Protein AF-A0A7S2BLT9-F1 (afdb_monomer)

Structure (mmCIF, N/CA/C/O backbone):
data_AF-A0A7S2BLT9-F1
#
_entry.id   AF-A0A7S2BLT9-F1
#
loop_
_atom_site.group_PDB
_atom_site.id
_atom_site.type_symbol
_atom_site.label_atom_id
_atom_site.label_alt_id
_atom_site.label_comp_id
_atom_site.label_asym_id
_atom_site.label_entity_id
_atom_site.label_seq_id
_atom_site.pdbx_PDB_ins_code
_atom_site.Cartn_x
_atom_site.Cartn_y
_atom_site.Cartn_z
_atom_site.occupancy
_atom_site.B_iso_or_equiv
_atom_site.auth_seq_id
_atom_site.auth_comp_id
_atom_site.auth_asym_id
_atom_site.auth_atom_id
_atom_site.pdbx_PDB_model_num
ATOM 1 N N . SER A 1 1 ? -10.119 -12.989 13.622 1.00 59.88 1 SER A N 1
ATOM 2 C CA . SER A 1 1 ? -9.212 -11.845 13.432 1.00 59.88 1 SER A CA 1
ATOM 3 C C . SER A 1 1 ? -9.994 -10.761 12.709 1.00 59.88 1 SER A C 1
ATOM 5 O O . SER A 1 1 ? -10.892 -11.122 11.955 1.00 59.88 1 SER A O 1
ATOM 7 N N . GLU A 1 2 ? -9.748 -9.486 13.005 1.00 80.19 2 GLU A N 1
ATOM 8 C CA . GLU A 1 2 ? -10.406 -8.362 12.320 1.00 80.19 2 GLU A CA 1
ATOM 9 C C . GLU A 1 2 ? -9.771 -8.106 10.947 1.00 80.19 2 GLU A C 1
ATOM 11 O O . GLU A 1 2 ? -8.656 -8.548 10.674 1.00 80.19 2 GLU A O 1
ATOM 16 N N . ARG A 1 3 ? -10.508 -7.403 10.084 1.00 87.62 3 ARG A N 1
ATOM 17 C CA . ARG A 1 3 ? -10.044 -6.930 8.777 1.00 87.62 3 ARG A CA 1
ATOM 18 C C . ARG A 1 3 ? -8.853 -5.985 8.947 1.00 87.62 3 ARG A C 1
ATOM 20 O O . ARG A 1 3 ? -8.899 -5.078 9.777 1.00 87.62 3 ARG A O 1
ATOM 27 N N . GLU A 1 4 ? -7.825 -6.153 8.123 1.00 93.75 4 GLU A N 1
ATOM 28 C CA . GLU A 1 4 ? -6.599 -5.358 8.210 1.00 93.75 4 GLU A CA 1
ATOM 29 C C . GLU A 1 4 ? -6.520 -4.296 7.111 1.00 93.75 4 GLU A C 1
ATOM 31 O O . GLU A 1 4 ? -7.063 -4.456 6.016 1.00 93.75 4 GLU A O 1
ATOM 36 N N . LYS A 1 5 ? -5.819 -3.196 7.402 1.00 95.44 5 LYS A N 1
ATOM 37 C CA . LYS A 1 5 ? -5.508 -2.149 6.427 1.00 95.44 5 LYS A CA 1
ATOM 38 C C . LYS A 1 5 ? -4.006 -1.930 6.451 1.00 95.44 5 LYS A C 1
ATOM 40 O O . LYS A 1 5 ? -3.460 -1.365 7.394 1.00 95.44 5 LYS A O 1
ATOM 45 N N . ILE A 1 6 ? -3.330 -2.405 5.425 1.00 97.12 6 ILE A N 1
ATOM 46 C CA . ILE A 1 6 ? -1.878 -2.502 5.376 1.00 97.12 6 ILE A CA 1
ATOM 47 C C . ILE A 1 6 ? -1.364 -1.479 4.369 1.00 97.12 6 ILE A C 1
ATOM 49 O O . ILE A 1 6 ? -1.864 -1.405 3.251 1.00 97.12 6 ILE A O 1
ATOM 53 N N . LEU A 1 7 ? -0.367 -0.685 4.753 1.00 97.75 7 LEU A N 1
ATOM 54 C CA . LEU A 1 7 ? 0.346 0.206 3.838 1.00 97.75 7 LEU A CA 1
ATOM 55 C C . LEU A 1 7 ? 1.717 -0.384 3.513 1.00 97.75 7 LEU A C 1
ATOM 57 O O . LEU A 1 7 ? 2.505 -0.643 4.415 1.00 97.75 7 LEU A O 1
ATOM 61 N N . ILE A 1 8 ? 2.023 -0.537 2.234 1.00 97.19 8 ILE A N 1
ATOM 62 C CA . ILE A 1 8 ? 3.351 -0.843 1.713 1.00 97.19 8 ILE A CA 1
ATOM 63 C C . ILE A 1 8 ? 3.940 0.451 1.147 1.00 97.19 8 ILE A C 1
ATOM 65 O O . ILE A 1 8 ? 3.357 1.077 0.262 1.00 97.19 8 ILE A O 1
ATOM 69 N N . CYS A 1 9 ? 5.098 0.847 1.661 1.00 95.69 9 CYS A N 1
ATOM 70 C CA . CYS A 1 9 ? 5.902 1.960 1.173 1.00 95.69 9 CYS A CA 1
ATOM 71 C C . CYS A 1 9 ? 7.068 1.404 0.346 1.00 95.69 9 CYS A C 1
ATOM 73 O O . CYS A 1 9 ? 7.959 0.766 0.907 1.00 95.69 9 CYS A O 1
ATOM 75 N N . GLY A 1 10 ? 7.065 1.670 -0.960 1.00 93.06 10 GLY A N 1
ATOM 76 C CA . GLY A 1 10 ? 8.087 1.217 -1.910 1.00 93.06 10 GLY A CA 1
ATOM 77 C C . GLY A 1 10 ? 7.635 0.059 -2.807 1.00 93.06 10 GLY A C 1
ATOM 78 O O . GLY A 1 10 ? 6.560 -0.515 -2.626 1.00 93.06 10 GLY A O 1
ATOM 79 N N . TRP A 1 11 ? 8.472 -0.278 -3.793 1.00 91.62 11 TRP A N 1
ATOM 80 C CA . TRP A 1 11 ? 8.263 -1.391 -4.728 1.00 91.62 11 TRP A CA 1
ATOM 81 C C . TRP A 1 11 ? 9.506 -2.283 -4.761 1.00 91.62 11 TRP A C 1
ATOM 83 O O . TRP A 1 11 ? 10.577 -1.847 -5.179 1.00 91.62 11 TRP A O 1
ATOM 93 N N . ARG A 1 12 ? 9.380 -3.533 -4.304 1.00 88.00 12 ARG A N 1
ATOM 94 C CA . ARG A 1 12 ? 10.482 -4.510 -4.245 1.00 88.00 12 ARG A CA 1
ATOM 95 C C . ARG A 1 12 ? 10.243 -5.623 -5.266 1.00 88.00 12 ARG A C 1
ATOM 97 O O . ARG A 1 12 ? 9.097 -5.917 -5.579 1.00 88.00 12 ARG A O 1
ATOM 104 N N . ARG A 1 13 ? 11.311 -6.256 -5.765 1.00 83.56 13 ARG A N 1
ATOM 105 C CA . ARG A 1 13 ? 11.245 -7.333 -6.785 1.00 83.56 13 ARG A CA 1
ATOM 106 C C . ARG A 1 13 ? 10.427 -8.566 -6.378 1.00 83.56 13 ARG A C 1
ATOM 108 O O . ARG A 1 13 ? 10.045 -9.357 -7.217 1.00 83.56 13 ARG A O 1
ATOM 115 N N . ASP A 1 14 ? 10.214 -8.756 -5.089 1.00 84.19 14 ASP A N 1
ATOM 116 C CA . ASP A 1 14 ? 9.455 -9.846 -4.470 1.00 84.19 14 ASP A CA 1
ATOM 117 C C . ASP A 1 14 ? 8.174 -9.314 -3.794 1.00 84.19 14 ASP A C 1
ATOM 119 O O . ASP A 1 14 ? 7.617 -9.944 -2.889 1.00 84.19 14 ASP A O 1
ATOM 123 N N . ILE A 1 15 ? 7.684 -8.136 -4.212 1.00 92.62 15 ILE A N 1
ATOM 124 C CA . ILE A 1 15 ? 6.400 -7.604 -3.737 1.00 92.62 15 ILE A CA 1
ATOM 125 C C . ILE A 1 15 ? 5.275 -8.604 -4.001 1.00 92.62 15 ILE A C 1
ATOM 127 O O . ILE A 1 15 ? 4.422 -8.795 -3.137 1.00 92.62 15 ILE A O 1
ATOM 131 N N . ARG A 1 16 ? 5.339 -9.323 -5.128 1.00 94.69 16 ARG A N 1
ATOM 132 C CA . ARG A 1 16 ? 4.448 -10.432 -5.467 1.00 94.69 16 ARG A CA 1
ATOM 133 C C . ARG A 1 16 ? 4.396 -11.490 -4.364 1.00 94.69 16 ARG A C 1
ATOM 135 O O . ARG A 1 16 ? 3.309 -11.849 -3.921 1.00 94.69 16 ARG A O 1
ATOM 142 N N . ASP A 1 17 ? 5.542 -11.951 -3.867 1.00 94.62 17 ASP A N 1
ATOM 143 C CA . ASP A 1 17 ? 5.585 -12.976 -2.817 1.00 94.62 17 ASP A CA 1
ATOM 144 C C . ASP A 1 17 ? 5.042 -12.448 -1.490 1.00 94.62 17 ASP A C 1
ATOM 146 O O . ASP A 1 17 ? 4.335 -13.162 -0.777 1.00 94.62 17 ASP A O 1
ATOM 150 N N . THR A 1 18 ? 5.297 -11.172 -1.189 1.00 95.50 18 THR A N 1
ATOM 151 C CA . THR A 1 18 ? 4.698 -10.520 -0.020 1.00 95.50 18 THR A CA 1
ATOM 152 C C . THR A 1 18 ? 3.174 -10.455 -0.141 1.00 95.50 18 THR A C 1
ATOM 154 O O . THR A 1 18 ? 2.481 -10.764 0.822 1.00 95.50 18 THR A O 1
ATOM 157 N N . LEU A 1 19 ? 2.635 -10.106 -1.312 1.00 97.00 19 LEU A N 1
ATOM 158 C CA . LEU A 1 19 ? 1.190 -10.039 -1.553 1.00 97.00 19 LEU A CA 1
ATOM 159 C C . LEU A 1 19 ? 0.525 -11.416 -1.449 1.00 97.00 19 LEU A C 1
ATOM 161 O O . LEU A 1 19 ? -0.501 -11.545 -0.784 1.00 97.00 19 LEU A O 1
ATOM 165 N N . VAL A 1 20 ? 1.135 -12.456 -2.027 1.00 96.75 20 VAL A N 1
ATOM 166 C CA . VAL A 1 20 ? 0.662 -13.844 -1.889 1.00 96.75 20 VAL A CA 1
ATOM 167 C C . VAL A 1 20 ? 0.675 -14.277 -0.426 1.00 96.75 20 VAL A C 1
ATOM 169 O O . VAL A 1 20 ? -0.294 -14.864 0.059 1.00 96.75 20 VAL A O 1
ATOM 172 N N . HIS A 1 21 ? 1.753 -13.964 0.296 1.00 96.50 21 HIS A N 1
ATOM 173 C CA . HIS A 1 21 ? 1.855 -14.277 1.713 1.00 96.50 21 HIS A CA 1
ATOM 174 C C . HIS A 1 21 ? 0.775 -13.560 2.527 1.00 96.50 21 HIS A C 1
ATOM 176 O O . HIS A 1 21 ? 0.095 -14.210 3.315 1.00 96.50 21 HIS A O 1
ATOM 182 N N . LEU A 1 22 ? 0.575 -12.257 2.304 1.00 95.94 22 LEU A N 1
ATOM 183 C CA . LEU A 1 22 ? -0.475 -11.476 2.959 1.00 95.94 22 LEU A CA 1
ATOM 184 C C . LEU A 1 22 ? -1.861 -12.049 2.667 1.00 95.94 22 LEU A C 1
ATOM 186 O O . LEU A 1 22 ? -2.624 -12.252 3.606 1.00 95.94 22 LEU A O 1
ATOM 190 N N . ASN A 1 23 ? -2.171 -12.394 1.411 1.00 95.25 23 ASN A N 1
ATOM 191 C CA . ASN A 1 23 ? -3.439 -13.052 1.091 1.00 95.25 23 ASN A CA 1
ATOM 192 C C . ASN A 1 23 ? -3.591 -14.352 1.901 1.00 95.25 23 ASN A C 1
ATOM 194 O O . ASN A 1 23 ? -4.640 -14.606 2.471 1.00 95.25 23 ASN A O 1
ATOM 198 N N . GLY A 1 24 ? -2.533 -15.149 2.056 1.00 94.06 24 GLY A N 1
ATOM 199 C CA . GLY A 1 24 ? -2.571 -16.381 2.848 1.00 94.06 24 GLY A CA 1
ATOM 200 C C . GLY A 1 24 ? -2.698 -16.198 4.369 1.00 94.06 24 GLY A C 1
ATOM 201 O O . GLY A 1 24 ? -3.215 -17.103 5.034 1.00 94.06 24 GLY A O 1
ATOM 202 N N . THR A 1 25 ? -2.248 -15.071 4.929 1.00 93.06 25 THR A N 1
ATOM 203 C CA . THR A 1 25 ? -2.106 -14.887 6.387 1.00 93.06 25 THR A CA 1
ATOM 204 C C . THR A 1 25 ? -3.143 -13.985 7.037 1.00 93.06 25 THR A C 1
ATOM 206 O O . THR A 1 25 ? -3.479 -14.230 8.199 1.00 93.06 25 THR A O 1
ATOM 209 N N . VAL A 1 26 ? -3.671 -12.981 6.330 1.00 93.06 26 VAL A N 1
ATOM 210 C CA . VAL A 1 26 ? -4.694 -12.091 6.899 1.00 93.06 26 VAL A CA 1
ATOM 211 C C . VAL A 1 26 ? -5.988 -12.849 7.203 1.00 93.06 26 VAL A C 1
ATOM 213 O O . VAL A 1 26 ? -6.243 -13.954 6.706 1.00 93.06 26 VAL A O 1
ATOM 216 N N . ALA A 1 27 ? -6.828 -12.234 8.035 1.00 87.50 27 ALA A N 1
ATOM 217 C CA . ALA A 1 27 ? -8.134 -12.766 8.392 1.00 87.50 27 ALA A CA 1
ATOM 218 C C . ALA A 1 27 ? -8.967 -13.129 7.150 1.00 87.50 27 ALA A C 1
ATOM 220 O O . ALA A 1 27 ? -9.075 -12.342 6.211 1.00 87.50 27 ALA A O 1
ATOM 221 N N . GLN A 1 28 ? -9.607 -14.301 7.175 1.00 83.31 28 GLN A N 1
ATOM 222 C CA . GLN A 1 28 ? -10.599 -14.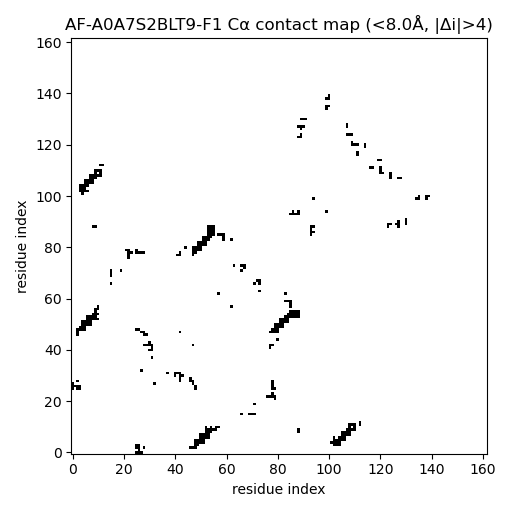642 6.158 1.00 83.31 28 GLN A CA 1
ATOM 223 C C . GLN A 1 28 ? -11.847 -13.759 6.302 1.00 83.31 28 GLN A C 1
ATOM 225 O O . GLN A 1 28 ? -12.289 -13.534 7.434 1.00 83.31 28 GLN A O 1
ATOM 230 N N . PRO A 1 29 ? -12.450 -13.320 5.182 1.00 81.19 29 PRO A N 1
ATOM 231 C CA . PRO A 1 29 ? -13.757 -12.676 5.193 1.00 81.19 29 PRO A CA 1
ATOM 232 C C . PRO A 1 29 ? -14.797 -13.579 5.859 1.00 81.19 29 PRO A C 1
ATOM 234 O O . PRO A 1 29 ? -14.805 -14.793 5.635 1.00 81.19 29 PRO A O 1
ATOM 237 N N . ALA A 1 30 ? -15.692 -12.997 6.660 1.00 74.19 30 ALA A N 1
ATOM 238 C CA . ALA A 1 30 ? -16.697 -13.757 7.409 1.00 74.19 30 ALA A CA 1
ATOM 239 C C . ALA A 1 30 ? -17.597 -14.593 6.481 1.00 74.19 30 ALA A C 1
ATOM 241 O O . ALA A 1 30 ? -17.929 -15.734 6.798 1.00 74.19 30 ALA A O 1
ATOM 242 N N . SER A 1 31 ? -17.906 -14.058 5.298 1.00 70.19 31 SER A N 1
ATOM 243 C CA . SER A 1 31 ? -18.667 -14.720 4.233 1.00 70.19 31 SER A CA 1
ATOM 244 C C . SER A 1 31 ? -18.043 -16.018 3.696 1.00 70.19 31 SER A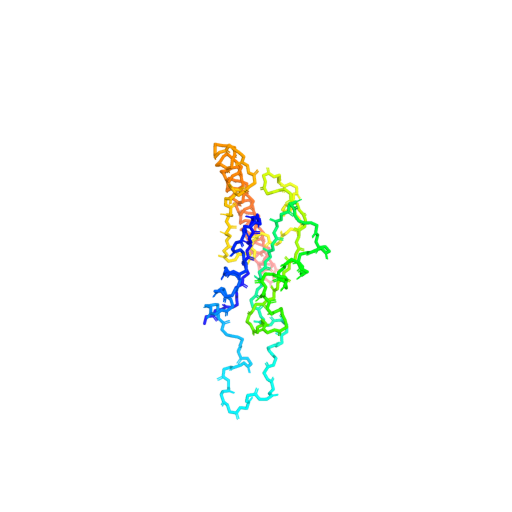 C 1
ATOM 246 O O . SER A 1 31 ? -18.764 -16.844 3.140 1.00 70.19 31 SER A O 1
ATOM 248 N N . LYS A 1 32 ? -16.735 -16.247 3.886 1.00 66.25 32 LYS A N 1
ATOM 249 C CA . LYS A 1 32 ? -16.036 -17.475 3.458 1.00 66.25 32 LYS A CA 1
ATOM 250 C C . LYS A 1 32 ? -15.856 -18.527 4.560 1.00 66.25 32 LYS A C 1
ATOM 252 O O . LYS A 1 32 ? -15.375 -19.619 4.276 1.00 66.25 32 LYS A O 1
ATOM 257 N N . VAL A 1 33 ? -16.244 -18.236 5.804 1.00 62.31 33 VAL A N 1
ATOM 258 C CA . VAL A 1 33 ? -16.069 -19.163 6.942 1.00 62.31 33 VAL A CA 1
ATOM 259 C C . VAL A 1 33 ? -17.083 -20.319 6.906 1.00 62.31 33 VAL A C 1
ATOM 261 O O . VAL A 1 33 ? -16.816 -21.404 7.430 1.00 62.31 33 VAL A O 1
ATOM 264 N N . ASP A 1 34 ? -18.216 -20.138 6.223 1.00 57.28 34 ASP A N 1
ATOM 265 C CA . ASP A 1 34 ? -19.230 -21.179 6.052 1.00 57.28 34 ASP A CA 1
ATOM 266 C C . ASP A 1 34 ? -18.828 -22.198 4.967 1.00 57.28 34 ASP A C 1
ATOM 268 O O . ASP A 1 34 ? -19.258 -22.149 3.815 1.00 57.28 34 ASP A O 1
ATOM 272 N N . ASN A 1 35 ? -18.050 -23.205 5.378 1.00 55.84 35 ASN A N 1
ATOM 273 C CA . ASN A 1 35 ? -17.568 -24.362 4.596 1.00 55.84 35 ASN A CA 1
ATOM 274 C C . ASN A 1 35 ? -18.653 -25.232 3.912 1.00 55.84 35 ASN A C 1
ATOM 276 O O . ASN A 1 35 ? -18.347 -26.291 3.365 1.00 55.84 35 ASN A O 1
ATOM 280 N N . LYS A 1 36 ? -19.933 -24.851 3.971 1.00 56.66 36 LYS A N 1
ATOM 281 C CA . LYS A 1 36 ? -21.047 -25.640 3.424 1.00 56.66 36 LYS A CA 1
ATOM 282 C C . LYS A 1 36 ? -21.376 -25.331 1.966 1.00 56.66 36 LYS A C 1
ATOM 284 O O . LYS A 1 36 ? -22.130 -26.101 1.381 1.00 56.66 36 LYS A O 1
ATOM 289 N N . ASN A 1 37 ? -20.853 -24.249 1.381 1.00 52.50 37 ASN A N 1
ATOM 290 C CA . ASN A 1 37 ? -21.119 -23.945 -0.026 1.00 52.50 37 ASN A CA 1
ATOM 291 C C . ASN A 1 37 ? -19.964 -23.157 -0.688 1.00 52.50 37 ASN A C 1
ATOM 293 O O . ASN A 1 37 ? -19.995 -21.925 -0.710 1.00 52.50 37 ASN A O 1
ATOM 297 N N . PRO A 1 38 ? -18.942 -23.841 -1.237 1.00 52.81 38 PRO A N 1
ATOM 298 C CA . PRO A 1 38 ? -17.758 -23.195 -1.816 1.00 52.81 38 PRO A CA 1
ATOM 299 C C . PRO A 1 38 ? -18.054 -22.366 -3.082 1.00 52.81 38 PRO A C 1
ATOM 301 O O . PRO A 1 38 ? -17.257 -21.515 -3.464 1.00 52.81 38 PRO A O 1
ATOM 304 N N . GLU A 1 39 ? -19.216 -22.558 -3.713 1.00 52.44 39 GLU A N 1
ATOM 305 C CA . GLU A 1 39 ? -19.551 -21.981 -5.025 1.00 52.44 39 GLU A CA 1
ATOM 306 C C . GLU A 1 39 ? -20.084 -20.534 -4.975 1.00 52.44 39 GLU A C 1
ATOM 308 O O . GLU A 1 39 ? -20.288 -19.914 -6.014 1.00 52.44 39 GLU A O 1
ATOM 313 N N . LYS A 1 40 ? -20.280 -19.957 -3.779 1.00 50.66 40 LYS A N 1
ATOM 314 C CA . LYS A 1 40 ? -20.640 -18.530 -3.598 1.00 50.66 40 LYS A CA 1
ATOM 315 C C . LYS A 1 40 ? -19.466 -17.650 -3.144 1.00 50.66 40 LYS A C 1
ATOM 317 O O . LYS A 1 40 ? -19.673 -16.522 -2.708 1.00 50.66 40 LYS A O 1
ATOM 322 N N . GLY A 1 41 ? -18.240 -18.166 -3.213 1.00 47.44 41 GLY A N 1
ATOM 323 C CA . GLY A 1 41 ? -17.068 -17.632 -2.520 1.00 47.44 41 GLY A CA 1
ATOM 324 C C . GLY A 1 41 ? -16.381 -16.429 -3.172 1.00 47.44 41 GLY A C 1
ATOM 325 O O . GLY A 1 41 ? -15.181 -16.498 -3.423 1.00 47.44 41 GLY A O 1
ATOM 326 N N . GLY A 1 42 ? -17.092 -15.323 -3.380 1.00 54.53 42 GLY A N 1
ATOM 327 C CA . GLY A 1 42 ? -16.482 -13.994 -3.457 1.00 54.53 42 GLY A CA 1
ATOM 328 C C . GLY A 1 42 ? -16.786 -13.269 -2.152 1.00 54.53 42 GLY A C 1
ATOM 329 O O . GLY A 1 42 ? -17.955 -13.009 -1.875 1.00 54.53 42 GLY A O 1
ATOM 330 N N . GLY A 1 43 ? -15.776 -12.991 -1.321 1.00 57.62 43 GLY A N 1
ATOM 331 C CA . GLY A 1 43 ? -15.995 -12.088 -0.190 1.00 57.62 43 GLY A CA 1
ATOM 332 C C . GLY A 1 43 ? -16.483 -10.747 -0.735 1.00 57.62 43 GLY A C 1
ATOM 333 O O . GLY A 1 43 ? -15.983 -10.301 -1.769 1.00 57.62 43 GLY A O 1
ATOM 334 N N . SER A 1 44 ? -17.479 -10.124 -0.095 1.00 65.81 44 SER A N 1
ATOM 335 C CA . SER A 1 44 ? -17.867 -8.764 -0.488 1.00 65.81 44 SER A CA 1
ATOM 336 C C . SER A 1 44 ? -16.615 -7.872 -0.438 1.00 65.81 44 SER A C 1
ATOM 338 O O . SER A 1 44 ? -15.849 -8.009 0.520 1.00 65.81 44 SER A O 1
ATOM 340 N N . PRO A 1 45 ? -16.380 -6.967 -1.407 1.00 64.81 45 PRO A N 1
ATOM 341 C CA . PRO A 1 45 ? -15.213 -6.078 -1.396 1.00 64.81 45 PRO A CA 1
ATOM 342 C C . PRO A 1 45 ? -15.040 -5.324 -0.067 1.00 64.81 45 PRO A C 1
ATOM 344 O O . PRO A 1 45 ? -13.923 -5.100 0.391 1.00 64.81 45 PRO A O 1
ATOM 347 N N . ASP A 1 46 ? -16.153 -5.019 0.605 1.00 71.69 46 ASP A N 1
ATOM 348 C CA . ASP A 1 46 ? -16.173 -4.333 1.900 1.00 71.69 46 ASP A CA 1
ATOM 349 C C . ASP A 1 46 ? -15.621 -5.180 3.069 1.00 71.69 46 ASP A C 1
ATOM 351 O O . ASP A 1 46 ? -15.310 -4.644 4.137 1.00 71.69 46 ASP A O 1
ATOM 355 N N . GLU A 1 47 ? -15.475 -6.494 2.879 1.00 81.69 47 GLU A N 1
ATOM 356 C CA . GLU A 1 47 ? -14.985 -7.447 3.882 1.00 81.69 47 GLU A CA 1
ATOM 357 C C . GLU A 1 47 ? -13.501 -7.816 3.707 1.00 81.69 47 GLU A C 1
ATOM 359 O O . GLU A 1 47 ? -12.894 -8.328 4.650 1.00 81.69 47 GLU A O 1
ATOM 364 N N . LEU A 1 48 ? -12.896 -7.555 2.540 1.00 89.81 48 LEU A N 1
ATOM 365 C CA . LEU A 1 48 ? -11.502 -7.922 2.250 1.00 89.81 48 LEU A CA 1
ATOM 366 C C . LEU A 1 48 ? -10.518 -6.984 2.947 1.00 89.81 48 LEU A C 1
ATOM 368 O O . LEU A 1 48 ? -10.711 -5.768 2.943 1.00 89.81 48 LEU A O 1
ATOM 372 N N . SER A 1 49 ? -9.424 -7.512 3.496 1.00 94.38 49 SER A N 1
ATOM 373 C CA . SER A 1 49 ? -8.341 -6.663 4.017 1.00 94.38 49 SER A CA 1
ATOM 374 C C . SER A 1 49 ? -7.757 -5.802 2.892 1.00 94.38 49 SER A C 1
ATOM 376 O O . SER A 1 49 ? -7.690 -6.233 1.750 1.00 94.38 49 SER A O 1
ATOM 378 N N . GLU A 1 50 ? -7.335 -4.573 3.170 1.00 96.00 50 GLU A N 1
ATOM 379 C CA . GLU A 1 50 ? -6.819 -3.686 2.117 1.00 96.00 50 GLU A CA 1
ATOM 380 C C . GLU A 1 50 ? -5.297 -3.621 2.173 1.00 96.00 50 GLU A C 1
ATOM 382 O O . GLU A 1 50 ? -4.731 -3.368 3.235 1.00 96.00 50 GLU A O 1
ATOM 387 N N . VAL A 1 51 ? -4.635 -3.751 1.026 1.00 97.56 51 VAL A N 1
ATOM 388 C CA . VAL A 1 51 ? -3.193 -3.536 0.882 1.00 97.56 51 VAL A CA 1
ATOM 389 C C . VAL A 1 51 ? -2.963 -2.335 -0.027 1.00 97.56 51 VAL A C 1
ATOM 391 O O . VAL A 1 51 ? -3.175 -2.385 -1.234 1.00 97.56 51 VAL A O 1
ATOM 394 N N . TRP A 1 52 ? -2.532 -1.224 0.558 1.00 97.88 52 TRP A N 1
ATOM 395 C CA . TRP A 1 52 ? -2.247 0.015 -0.153 1.00 97.88 52 TRP A CA 1
ATOM 396 C C . TRP A 1 52 ? -0.769 0.064 -0.516 1.00 97.88 52 TRP A C 1
ATOM 398 O O . TRP A 1 52 ? 0.068 -0.067 0.366 1.00 97.88 52 TRP A O 1
ATOM 408 N N . ILE A 1 53 ? -0.435 0.300 -1.783 1.00 97.31 53 ILE A N 1
ATOM 409 C CA . ILE A 1 53 ? 0.958 0.386 -2.247 1.00 97.31 53 ILE A CA 1
ATOM 410 C C . ILE A 1 53 ? 1.265 1.834 -2.631 1.00 97.31 53 ILE A C 1
ATOM 412 O O . ILE A 1 53 ? 0.727 2.342 -3.619 1.00 97.31 53 ILE A O 1
ATOM 416 N N . LEU A 1 54 ? 2.133 2.496 -1.863 1.00 97.00 54 LEU A N 1
ATOM 417 C CA . LEU A 1 54 ? 2.628 3.848 -2.119 1.00 97.00 54 LEU A CA 1
ATOM 418 C C . LEU A 1 54 ? 4.065 3.794 -2.644 1.00 97.00 54 LEU A C 1
ATOM 420 O O . LEU A 1 54 ? 4.985 3.398 -1.933 1.00 97.00 54 LEU A O 1
ATOM 424 N N . THR A 1 55 ? 4.255 4.230 -3.883 1.00 94.50 55 THR A N 1
ATOM 425 C CA . THR A 1 55 ? 5.573 4.369 -4.518 1.00 94.50 55 THR A CA 1
ATOM 426 C C . THR A 1 55 ? 5.469 5.336 -5.695 1.00 94.50 55 THR A C 1
ATOM 428 O O . THR A 1 55 ? 4.389 5.493 -6.273 1.00 94.50 55 THR A O 1
ATOM 431 N N . ASP A 1 56 ? 6.566 5.990 -6.056 1.00 93.12 56 ASP A N 1
ATOM 432 C CA . ASP A 1 56 ? 6.730 6.793 -7.270 1.00 93.12 56 ASP A CA 1
ATOM 433 C C . ASP A 1 56 ? 7.556 6.072 -8.351 1.00 93.12 56 ASP A C 1
ATOM 435 O O . ASP A 1 56 ? 7.736 6.613 -9.439 1.00 93.12 56 ASP A O 1
ATOM 439 N N . ARG A 1 57 ? 8.034 4.846 -8.088 1.00 89.62 57 ARG A N 1
ATOM 440 C CA . ARG A 1 57 ? 8.910 4.104 -9.011 1.00 89.62 57 ARG A CA 1
ATOM 441 C C . ARG A 1 57 ? 8.178 3.488 -10.192 1.00 89.62 57 ARG A C 1
ATOM 443 O O . ARG A 1 57 ? 8.713 3.467 -11.295 1.00 89.62 57 ARG A O 1
ATOM 450 N N . VAL A 1 58 ? 6.974 2.975 -9.951 1.00 92.81 58 VAL A N 1
ATOM 451 C CA . VAL A 1 58 ? 6.144 2.329 -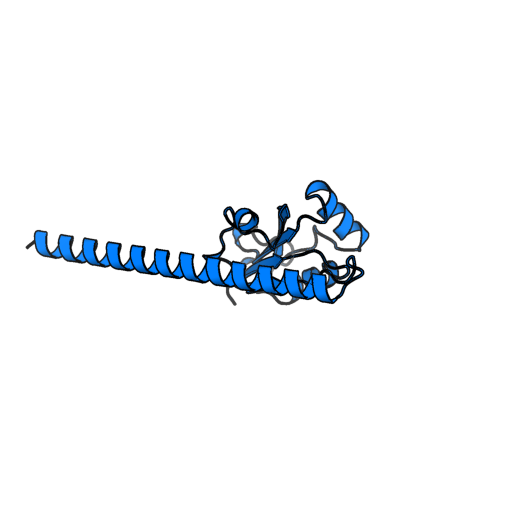10.973 1.00 92.81 58 VAL A CA 1
ATOM 452 C C . VAL A 1 58 ? 4.861 3.148 -11.151 1.00 92.81 58 VAL A C 1
ATOM 454 O O . VAL A 1 58 ? 4.142 3.345 -10.154 1.00 92.81 58 VAL A O 1
ATOM 457 N N . PRO A 1 59 ? 4.557 3.644 -12.368 1.00 95.44 59 PRO A N 1
ATOM 458 C CA . PRO A 1 59 ? 3.285 4.300 -12.678 1.00 95.44 59 PRO A CA 1
ATOM 459 C C . PRO A 1 59 ? 2.103 3.405 -12.311 1.00 95.44 59 PRO A C 1
ATOM 461 O O . PRO A 1 59 ? 2.201 2.188 -12.412 1.00 95.44 59 PRO A O 1
ATOM 464 N N . VAL A 1 60 ? 1.000 3.982 -11.831 1.00 97.19 60 VAL A N 1
ATOM 465 C CA . VAL A 1 60 ? -0.131 3.202 -11.288 1.00 97.19 60 VAL A CA 1
ATOM 466 C C . VAL A 1 60 ? -0.743 2.294 -12.351 1.00 97.19 60 VAL A C 1
ATOM 468 O O . VAL A 1 60 ? -1.053 1.143 -12.065 1.00 97.19 60 VAL A O 1
ATOM 471 N N . GLU A 1 61 ? -0.860 2.815 -13.564 1.00 97.38 61 GLU A N 1
ATOM 472 C CA . GLU A 1 61 ? -1.377 2.161 -14.761 1.00 97.38 61 GLU A CA 1
ATOM 473 C C . GLU A 1 61 ? -0.602 0.899 -15.168 1.00 97.38 61 GLU A C 1
ATOM 475 O O . GLU A 1 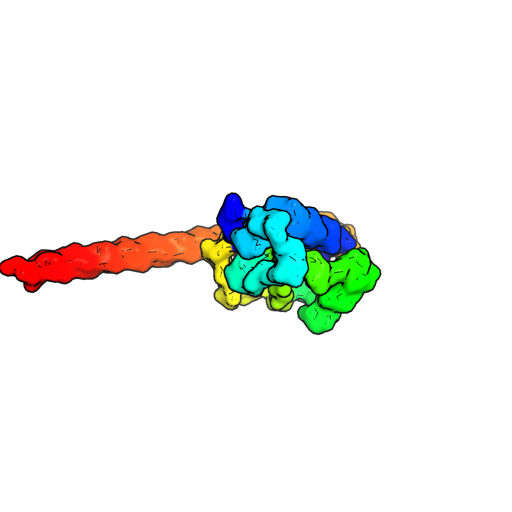61 ? -1.191 -0.008 -15.750 1.00 97.38 61 GLU A O 1
ATOM 480 N N . ASP A 1 62 ? 0.679 0.800 -14.808 1.00 96.75 62 ASP A N 1
ATOM 481 C CA . ASP A 1 62 ? 1.530 -0.326 -15.197 1.00 96.75 62 ASP A CA 1
ATOM 482 C C . ASP A 1 62 ? 1.600 -1.419 -14.119 1.00 96.75 62 ASP A C 1
ATOM 484 O O . ASP A 1 62 ? 2.046 -2.536 -14.385 1.00 96.75 62 ASP A O 1
ATOM 488 N N . ARG A 1 63 ? 1.187 -1.125 -12.878 1.00 96.62 63 ARG A N 1
ATOM 489 C CA . ARG A 1 63 ? 1.442 -1.996 -11.712 1.00 96.62 63 ARG A CA 1
ATOM 490 C C . ARG A 1 63 ? 0.782 -3.356 -11.821 1.00 96.62 63 ARG A C 1
ATOM 492 O O . ARG A 1 63 ? 1.429 -4.355 -11.527 1.00 96.62 63 ARG A O 1
ATOM 499 N N . ASP A 1 64 ? -0.475 -3.400 -12.245 1.00 96.62 64 ASP A N 1
ATOM 500 C CA . ASP A 1 64 ? -1.195 -4.667 -12.387 1.00 96.62 64 ASP A CA 1
ATOM 501 C C . ASP A 1 64 ? -0.568 -5.526 -13.489 1.00 96.62 64 ASP A C 1
ATOM 503 O O . ASP A 1 64 ? -0.398 -6.730 -13.307 1.00 96.62 64 ASP A O 1
ATOM 507 N N . ALA A 1 65 ? -0.116 -4.904 -14.584 1.00 95.94 65 ALA A N 1
ATOM 508 C CA . ALA A 1 65 ? 0.619 -5.598 -15.636 1.00 95.94 65 ALA A CA 1
ATOM 509 C C . ALA A 1 65 ? 1.964 -6.145 -15.127 1.00 95.94 65 ALA A C 1
ATOM 511 O O . ALA A 1 65 ? 2.311 -7.285 -15.432 1.00 95.94 65 ALA A O 1
ATOM 512 N N . PHE A 1 66 ? 2.708 -5.379 -14.321 1.00 94.75 66 PHE A N 1
ATOM 513 C CA . PHE A 1 66 ? 3.939 -5.865 -13.687 1.00 94.75 66 PHE A CA 1
ATOM 514 C C . PHE A 1 66 ? 3.680 -7.060 -12.770 1.00 94.75 66 PHE A C 1
ATOM 516 O O . PHE A 1 66 ? 4.353 -8.080 -12.901 1.00 94.75 66 PHE A O 1
ATOM 523 N N . LEU A 1 67 ? 2.686 -6.964 -11.886 1.00 95.56 67 LEU A N 1
ATOM 524 C CA . LEU A 1 67 ? 2.336 -8.043 -10.963 1.00 95.56 67 LEU A CA 1
ATOM 525 C C . LEU A 1 67 ? 1.889 -9.308 -11.708 1.00 95.56 67 LEU A C 1
ATOM 527 O O . LEU A 1 67 ? 2.312 -10.410 -11.357 1.00 95.56 67 LEU A O 1
ATOM 531 N N . LEU A 1 68 ? 1.091 -9.152 -12.767 1.00 95.88 68 LEU A N 1
ATOM 532 C CA . LEU A 1 68 ? 0.659 -10.261 -13.613 1.00 95.88 68 LEU A CA 1
ATOM 533 C C . LEU A 1 68 ? 1.844 -10.921 -14.332 1.00 95.88 68 LEU A C 1
ATOM 535 O O . LEU A 1 68 ? 1.948 -12.147 -14.354 1.00 95.88 68 LEU A O 1
ATOM 539 N N . ASN A 1 69 ? 2.773 -10.123 -14.868 1.00 95.00 69 ASN A N 1
ATOM 540 C CA . ASN A 1 69 ? 3.992 -10.622 -15.510 1.00 95.00 69 ASN A CA 1
ATOM 541 C C . ASN A 1 69 ? 4.917 -11.363 -14.526 1.00 95.00 69 ASN A C 1
ATOM 543 O O . ASN A 1 69 ? 5.623 -12.286 -14.927 1.00 95.00 69 ASN A O 1
ATOM 547 N N . GLU A 1 70 ? 4.887 -11.002 -13.241 1.00 92.81 70 GLU A N 1
ATOM 548 C CA . GLU A 1 70 ? 5.560 -11.725 -12.152 1.00 92.81 70 GLU A CA 1
ATOM 549 C C . GLU A 1 70 ? 4.774 -12.962 -11.662 1.00 92.81 70 GLU A C 1
ATOM 551 O O . GLU A 1 70 ? 5.182 -13.637 -10.713 1.00 92.81 70 GLU A O 1
ATOM 556 N N . GLY A 1 71 ? 3.653 -13.301 -12.307 1.00 94.81 71 GLY A N 1
ATOM 557 C CA . GLY A 1 71 ? 2.850 -14.483 -11.999 1.00 94.81 71 GLY A CA 1
ATOM 558 C C . GLY A 1 71 ? 1.955 -14.321 -10.768 1.00 94.81 71 GLY A C 1
ATOM 559 O O . GLY A 1 71 ? 1.701 -15.302 -10.058 1.00 94.81 71 GLY A O 1
ATOM 560 N N . LEU A 1 72 ? 1.519 -13.095 -10.460 1.00 95.69 72 LEU A N 1
ATOM 561 C CA . LEU A 1 72 ? 0.425 -12.858 -9.519 1.00 95.69 72 LEU A CA 1
ATOM 562 C C . LEU A 1 72 ? -0.920 -12.966 -10.246 1.00 95.69 72 LEU A C 1
ATOM 564 O O . LEU A 1 72 ? -1.189 -12.213 -11.177 1.00 95.69 72 LEU A O 1
ATOM 568 N N . ASP A 1 73 ? -1.775 -13.873 -9.784 1.00 94.56 73 ASP A N 1
ATOM 569 C CA . ASP A 1 73 ? -3.182 -13.913 -10.177 1.00 94.56 73 ASP A CA 1
ATOM 570 C C . ASP A 1 73 ? -3.964 -12.900 -9.328 1.00 94.56 73 ASP A C 1
ATOM 572 O O . ASP A 1 73 ? -4.206 -13.137 -8.143 1.00 94.56 73 ASP A O 1
ATOM 576 N N . LEU A 1 74 ? -4.289 -11.745 -9.917 1.00 93.12 74 LEU A N 1
ATOM 577 C CA . LEU A 1 74 ? -5.019 -10.668 -9.239 1.00 93.12 74 LEU A CA 1
ATOM 578 C C . LEU A 1 74 ? -6.485 -11.039 -8.984 1.00 93.12 74 LEU A C 1
ATOM 580 O O . LEU A 1 74 ? -7.027 -10.661 -7.948 1.00 93.12 74 LEU A O 1
ATOM 584 N N . ASP A 1 75 ? -7.097 -11.808 -9.887 1.00 91.00 75 ASP A N 1
ATOM 585 C CA . ASP A 1 75 ? -8.489 -12.251 -9.765 1.00 91.00 75 ASP A CA 1
ATOM 586 C C . ASP A 1 75 ? -8.634 -13.356 -8.704 1.00 91.00 75 ASP A C 1
ATOM 588 O O . ASP A 1 75 ? -9.690 -13.515 -8.089 1.00 91.00 75 ASP A O 1
ATOM 592 N N . GLY A 1 76 ? -7.554 -14.102 -8.449 1.00 89.88 76 GLY A N 1
ATOM 593 C CA . GLY A 1 76 ? -7.463 -15.116 -7.399 1.00 89.88 76 GLY A CA 1
ATOM 594 C C . GLY A 1 76 ? -7.269 -14.569 -5.977 1.00 89.88 76 GLY A C 1
ATOM 595 O O . GLY A 1 76 ? -7.270 -15.352 -5.021 1.00 89.88 76 GLY A O 1
ATOM 596 N N . LEU A 1 77 ? -7.095 -13.253 -5.801 1.00 91.75 77 LEU A N 1
ATOM 597 C CA . LEU A 1 77 ? -6.962 -12.634 -4.480 1.00 91.75 77 LEU A CA 1
ATOM 598 C C . LEU A 1 77 ? -8.321 -12.548 -3.790 1.00 91.75 77 LEU A C 1
ATOM 600 O O . LEU A 1 77 ? -9.206 -11.792 -4.178 1.00 91.75 77 LEU A O 1
ATOM 604 N N . ASP A 1 78 ? -8.481 -13.327 -2.727 1.00 90.56 78 ASP A N 1
ATOM 605 C CA . ASP A 1 78 ? -9.785 -13.561 -2.118 1.00 90.56 78 ASP A CA 1
ATOM 606 C C . ASP A 1 78 ? -9.902 -13.123 -0.655 1.00 90.56 78 ASP A C 1
ATOM 608 O O . ASP A 1 78 ? -10.962 -13.273 -0.038 1.00 90.56 78 ASP A O 1
ATOM 612 N N . ARG A 1 79 ? -8.811 -12.590 -0.100 1.00 92.44 79 ARG A N 1
ATOM 613 C CA . ARG A 1 79 ? -8.730 -12.057 1.266 1.00 92.44 79 ARG A CA 1
ATOM 614 C C . ARG A 1 79 ? -8.165 -10.643 1.314 1.00 92.44 79 ARG A C 1
ATOM 616 O O . ARG A 1 79 ? -8.407 -9.949 2.304 1.00 92.44 79 ARG A O 1
ATOM 623 N N . ILE A 1 80 ? -7.448 -10.216 0.272 1.00 94.69 80 ILE A N 1
ATOM 624 C CA . ILE A 1 80 ? -6.921 -8.856 0.143 1.00 94.69 80 ILE A CA 1
ATOM 625 C C . ILE A 1 80 ? -7.436 -8.137 -1.107 1.00 94.69 80 ILE A C 1
ATOM 627 O O . ILE A 1 80 ? -7.608 -8.742 -2.156 1.00 94.69 80 ILE A O 1
ATOM 631 N N . GLU A 1 81 ? -7.602 -6.823 -0.997 1.00 94.56 81 GLU A N 1
ATOM 632 C CA . GLU A 1 81 ? -7.816 -5.888 -2.104 1.00 94.56 81 GLU A CA 1
ATOM 633 C C . GLU A 1 81 ? -6.577 -4.986 -2.244 1.00 94.56 81 GLU A C 1
ATOM 635 O O . GLU A 1 81 ? -6.158 -4.348 -1.272 1.00 94.56 81 GLU A O 1
ATOM 640 N N . ILE A 1 82 ? -5.990 -4.902 -3.442 1.00 96.94 82 ILE A N 1
ATOM 641 C CA . ILE A 1 82 ? -4.807 -4.066 -3.700 1.00 96.94 82 ILE A CA 1
ATOM 642 C C . ILE A 1 82 ? -5.235 -2.656 -4.132 1.00 96.94 82 ILE A C 1
ATOM 644 O O . ILE A 1 82 ? -6.014 -2.485 -5.065 1.00 96.94 82 ILE A O 1
ATOM 648 N N . LYS A 1 83 ? -4.693 -1.619 -3.478 1.00 97.12 83 LYS A N 1
ATOM 649 C CA . LYS A 1 83 ? -4.963 -0.202 -3.782 1.00 97.12 83 LYS A CA 1
ATOM 650 C C . LYS A 1 83 ? -3.683 0.550 -4.123 1.00 97.12 83 LYS A C 1
ATOM 652 O O . LYS A 1 83 ? -2.865 0.860 -3.257 1.00 97.12 83 LYS A O 1
ATOM 657 N N . HIS A 1 84 ? -3.537 0.928 -5.387 1.00 97.44 84 HIS A N 1
ATOM 658 C CA . HIS A 1 84 ? -2.347 1.627 -5.872 1.00 97.44 84 HIS A CA 1
ATOM 659 C C . HIS A 1 84 ? -2.379 3.129 -5.590 1.00 97.44 84 HIS A C 1
ATOM 661 O O . HIS A 1 84 ? -3.383 3.813 -5.813 1.00 97.44 84 HIS A O 1
ATOM 667 N N . ARG A 1 85 ? -1.255 3.669 -5.115 1.00 97.06 85 ARG A N 1
ATOM 668 C CA . ARG A 1 85 ? -1.029 5.104 -4.913 1.00 97.06 85 ARG A CA 1
ATOM 669 C C . ARG A 1 85 ? 0.336 5.525 -5.444 1.00 97.06 85 ARG A C 1
ATOM 671 O O . ARG A 1 85 ? 1.349 4.868 -5.196 1.00 97.06 85 ARG A O 1
ATOM 678 N N . PHE A 1 86 ? 0.349 6.643 -6.161 1.00 96.19 86 PHE A N 1
ATOM 679 C CA . PHE A 1 86 ? 1.572 7.265 -6.648 1.00 96.19 86 PHE A CA 1
ATOM 680 C C . PHE A 1 86 ? 2.094 8.286 -5.634 1.00 96.19 86 PHE A C 1
ATOM 682 O O . PHE A 1 86 ? 1.338 9.152 -5.186 1.00 96.19 86 PHE A O 1
ATOM 689 N N . GLY A 1 87 ? 3.376 8.209 -5.282 1.00 95.25 87 GLY A N 1
ATOM 690 C CA . GLY A 1 87 ? 4.010 9.218 -4.438 1.00 95.25 87 GLY A CA 1
ATOM 691 C C . GLY A 1 87 ? 5.325 8.778 -3.807 1.00 95.25 87 GLY A C 1
ATOM 692 O O . GLY A 1 87 ? 5.562 7.593 -3.587 1.00 95.25 87 GLY A O 1
ATOM 693 N N . ASN A 1 88 ? 6.156 9.766 -3.482 1.00 93.38 88 ASN A N 1
ATOM 694 C CA . ASN A 1 88 ? 7.451 9.563 -2.856 1.00 93.38 88 ASN A CA 1
ATOM 695 C C . ASN A 1 88 ? 7.298 9.362 -1.340 1.00 93.38 88 ASN A C 1
ATOM 697 O O . ASN A 1 88 ? 6.774 10.224 -0.633 1.00 93.38 88 ASN A O 1
ATOM 701 N N . THR A 1 89 ? 7.783 8.239 -0.817 1.00 93.62 89 THR A N 1
ATOM 702 C CA . THR A 1 89 ? 7.572 7.861 0.591 1.00 93.62 89 THR A CA 1
ATOM 703 C C . THR A 1 89 ? 8.421 8.666 1.584 1.00 93.62 89 THR A C 1
ATOM 705 O O . THR A 1 89 ? 8.095 8.700 2.769 1.00 93.62 89 THR A O 1
ATOM 708 N N . ALA A 1 90 ? 9.455 9.376 1.123 1.00 91.88 90 ALA A N 1
ATOM 709 C CA . ALA A 1 90 ? 10.213 10.330 1.935 1.00 91.88 90 ALA A CA 1
ATOM 710 C C . ALA A 1 90 ? 9.617 11.751 1.898 1.00 91.88 90 ALA A C 1
ATOM 712 O O . ALA A 1 90 ? 10.161 12.671 2.510 1.00 91.88 90 ALA A O 1
ATOM 713 N N . VAL A 1 91 ? 8.482 11.954 1.216 1.00 93.44 91 VAL A N 1
ATOM 714 C CA . VAL A 1 91 ? 7.808 13.253 1.116 1.00 93.44 91 VAL A CA 1
ATOM 715 C C . VAL A 1 91 ? 6.4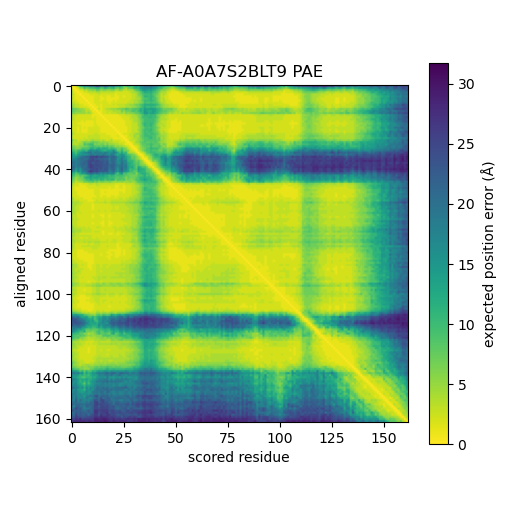59 13.212 1.828 1.00 93.44 91 VAL A C 1
ATOM 717 O O . VAL A 1 91 ? 5.532 12.509 1.434 1.00 93.44 91 VAL A O 1
ATOM 720 N N . ARG A 1 92 ? 6.299 14.060 2.851 1.00 92.88 92 ARG A N 1
ATOM 721 C CA . ARG A 1 92 ? 5.076 14.150 3.673 1.00 92.88 92 ARG A CA 1
ATOM 722 C C . ARG A 1 92 ? 3.791 14.290 2.851 1.00 92.88 92 ARG A C 1
ATOM 724 O O . ARG A 1 92 ? 2.790 13.648 3.163 1.00 92.88 92 ARG A O 1
ATOM 731 N N . ARG A 1 93 ? 3.826 15.117 1.803 1.00 93.56 93 ARG A N 1
ATOM 732 C CA . ARG A 1 93 ? 2.668 15.425 0.950 1.00 93.56 93 ARG A CA 1
ATOM 733 C C . ARG A 1 93 ? 2.058 14.173 0.313 1.00 93.56 93 ARG A C 1
ATOM 735 O O . ARG A 1 93 ? 0.845 14.102 0.144 1.00 93.56 93 ARG A O 1
ATOM 742 N N . SER A 1 94 ? 2.875 13.160 0.025 1.00 94.50 94 SER A N 1
ATOM 743 C CA . SER A 1 94 ? 2.426 11.894 -0.564 1.00 94.50 94 SER A CA 1
ATOM 744 C C . SER A 1 94 ? 1.515 11.075 0.359 1.00 94.50 94 SER A C 1
ATOM 746 O O . SER A 1 94 ? 0.783 10.215 -0.119 1.00 94.50 94 SER A O 1
ATOM 748 N N . PHE A 1 95 ? 1.482 11.384 1.659 1.00 93.12 95 PHE A N 1
ATOM 749 C CA . PHE A 1 95 ? 0.627 10.716 2.645 1.00 93.12 95 PHE A CA 1
ATOM 750 C C . PHE A 1 95 ? -0.615 11.525 3.044 1.00 93.12 95 PHE A C 1
ATOM 752 O O . PHE A 1 95 ? -1.463 11.014 3.777 1.00 93.12 95 PHE A O 1
ATOM 759 N N . GLU A 1 96 ? -0.746 12.784 2.611 1.00 86.69 96 GLU A N 1
ATOM 760 C CA . GLU A 1 96 ? -1.816 13.682 3.081 1.00 86.69 96 GLU A CA 1
ATOM 761 C C . GLU A 1 96 ? -3.216 13.139 2.769 1.00 86.69 96 GLU A C 1
ATOM 763 O O . GLU A 1 96 ? -4.106 13.205 3.620 1.00 86.69 96 GLU A O 1
ATOM 768 N N . ASN A 1 97 ? -3.369 12.511 1.600 1.00 86.31 97 ASN A N 1
ATOM 769 C CA . ASN A 1 97 ? -4.624 11.919 1.129 1.00 86.31 97 ASN A CA 1
ATOM 770 C C . ASN A 1 97 ? -4.805 10.449 1.536 1.00 86.31 97 ASN A C 1
ATOM 772 O O . ASN A 1 97 ? -5.749 9.797 1.090 1.00 86.31 97 ASN A O 1
ATOM 776 N N . LEU A 1 98 ? -3.908 9.908 2.365 1.00 92.06 98 LEU A N 1
ATOM 777 C CA . LEU A 1 98 ? -4.016 8.543 2.862 1.00 92.06 98 LEU A CA 1
ATOM 778 C C . LEU A 1 98 ? -4.688 8.512 4.242 1.00 92.06 98 LEU A C 1
ATOM 780 O O . LEU A 1 98 ? -4.441 9.386 5.095 1.00 92.06 98 LEU A O 1
ATOM 784 N N . PRO A 1 99 ? -5.503 7.479 4.520 1.00 91.25 99 PRO A N 1
ATOM 785 C CA . PRO A 1 99 ? -6.154 7.299 5.809 1.00 91.25 99 PRO A CA 1
ATOM 786 C C . PRO A 1 99 ? -5.160 6.784 6.862 1.00 91.25 99 PRO A C 1
ATOM 788 O O . PRO A 1 99 ? -5.386 5.757 7.479 1.00 91.25 99 PRO A O 1
ATOM 791 N N . MET A 1 100 ? -4.064 7.510 7.121 1.00 90.06 100 MET A N 1
ATOM 792 C CA . MET A 1 100 ? -2.930 7.025 7.929 1.00 90.06 100 MET A CA 1
ATOM 793 C C . MET A 1 100 ? -3.327 6.376 9.262 1.00 90.06 100 MET A C 1
ATOM 795 O O . MET A 1 100 ? -2.774 5.353 9.636 1.00 90.06 100 MET A O 1
ATOM 799 N N . HIS A 1 101 ? -4.309 6.947 9.958 1.00 86.06 101 HIS A N 1
ATOM 800 C CA . HIS A 1 101 ? -4.825 6.445 11.234 1.00 86.06 101 HIS A CA 1
ATOM 801 C C . HIS A 1 101 ? -5.602 5.119 11.177 1.00 86.06 101 HIS A C 1
ATOM 803 O O . HIS A 1 101 ? -5.850 4.539 12.226 1.00 86.06 101 HIS A O 1
ATOM 809 N N . GLU A 1 102 ? -6.014 4.675 9.992 1.00 90.00 102 GLU A N 1
ATOM 810 C CA . GLU A 1 102 ? -6.742 3.419 9.794 1.00 90.00 102 GLU A CA 1
ATOM 811 C C . GLU A 1 102 ? -5.800 2.266 9.452 1.00 90.00 102 GLU A C 1
ATOM 813 O O . GLU A 1 102 ? -6.214 1.115 9.537 1.00 90.00 102 GLU A O 1
ATOM 818 N N . PHE A 1 103 ? -4.550 2.547 9.056 1.00 93.25 103 PHE A N 1
ATOM 819 C CA . PHE A 1 103 ? -3.596 1.483 8.766 1.00 93.25 103 PHE A CA 1
ATOM 820 C C . PHE A 1 103 ? -3.227 0.734 10.047 1.00 93.25 103 PHE A C 1
ATOM 822 O O . PHE A 1 103 ? -2.702 1.324 10.992 1.00 93.25 103 PHE A O 1
ATOM 829 N N . THR A 1 104 ? -3.478 -0.573 10.050 1.00 93.44 104 THR A N 1
ATOM 830 C CA . THR A 1 104 ? -3.133 -1.504 11.128 1.00 93.44 104 THR A CA 1
ATOM 831 C C . THR A 1 104 ? -1.646 -1.831 11.126 1.00 93.44 104 THR A C 1
ATOM 833 O O . THR A 1 104 ? -1.077 -2.149 12.167 1.00 93.44 104 THR A O 1
ATOM 836 N N . SER A 1 105 ? -0.997 -1.755 9.963 1.00 93.88 105 SER A N 1
ATOM 837 C CA . SER A 1 105 ? 0.429 -2.025 9.793 1.00 93.88 105 SER A CA 1
ATOM 838 C C . SER A 1 105 ? 1.008 -1.247 8.615 1.00 93.88 105 SER A C 1
ATOM 840 O O . SER A 1 105 ? 0.313 -0.947 7.643 1.00 93.88 105 SER A O 1
ATOM 842 N N . VAL A 1 106 ? 2.299 -0.920 8.709 1.00 95.50 106 VAL A N 1
ATOM 843 C CA . VAL A 1 106 ? 3.064 -0.266 7.641 1.00 95.50 106 VAL A CA 1
ATOM 844 C C . VAL A 1 106 ? 4.327 -1.075 7.375 1.00 95.50 106 VAL A C 1
ATOM 846 O O . VAL A 1 106 ? 5.122 -1.298 8.285 1.00 95.50 106 VAL A O 1
ATOM 849 N N . LEU A 1 107 ? 4.515 -1.499 6.130 1.00 95.25 107 LEU A N 1
ATOM 850 C CA . LEU A 1 107 ? 5.719 -2.154 5.642 1.00 95.25 107 LEU A CA 1
ATOM 851 C C . LEU A 1 107 ? 6.524 -1.123 4.856 1.00 95.25 107 LEU A C 1
ATOM 853 O O . LEU A 1 107 ? 6.015 -0.528 3.912 1.00 95.25 107 LEU A O 1
ATOM 857 N N . ILE A 1 108 ? 7.780 -0.908 5.237 1.00 94.12 108 ILE A N 1
ATOM 858 C CA . ILE A 1 108 ? 8.703 -0.034 4.506 1.00 94.12 108 ILE A CA 1
ATOM 859 C C . ILE A 1 108 ? 9.700 -0.938 3.796 1.00 94.12 108 ILE A C 1
ATOM 861 O O . ILE A 1 108 ? 10.478 -1.641 4.443 1.00 94.12 108 ILE A O 1
ATOM 865 N N . PHE A 1 109 ? 9.637 -0.968 2.471 1.00 90.62 109 PHE A N 1
ATOM 866 C CA . PHE A 1 109 ? 10.560 -1.745 1.664 1.00 90.62 109 PHE A CA 1
ATOM 867 C C . PHE A 1 109 ? 11.822 -0.948 1.388 1.00 90.62 109 PHE A C 1
ATOM 869 O O . PHE A 1 109 ? 11.764 0.195 0.950 1.00 90.62 109 PHE A O 1
ATOM 876 N N . SER A 1 110 ? 12.963 -1.598 1.608 1.00 82.31 110 SER A N 1
ATOM 877 C CA . SER A 1 110 ? 14.238 -1.076 1.144 1.00 82.31 110 SER A CA 1
ATOM 878 C C . SER A 1 110 ? 14.307 -1.190 -0.375 1.00 82.31 110 SER A C 1
ATOM 880 O O . SER A 1 110 ? 14.098 -2.269 -0.933 1.00 82.31 110 SER A O 1
ATOM 882 N N . GLU A 1 111 ? 14.600 -0.075 -1.034 1.00 69.69 111 GLU A N 1
ATOM 883 C CA . GLU A 1 111 ? 14.621 0.067 -2.494 1.00 69.69 111 GLU A CA 1
ATOM 884 C C . GLU A 1 111 ? 15.988 -0.303 -3.105 1.00 69.69 111 GLU A C 1
ATOM 886 O O . GLU A 1 111 ? 16.328 0.075 -4.228 1.00 69.69 111 GLU A O 1
ATOM 891 N N . SER A 1 112 ? 16.765 -1.114 -2.378 1.00 55.91 112 SER A N 1
ATOM 892 C CA . SER A 1 112 ? 18.150 -1.496 -2.684 1.00 55.91 112 SER A CA 1
ATOM 893 C C . SER A 1 112 ? 18.348 -2.232 -4.012 1.00 55.91 112 SER A C 1
ATOM 895 O O . SER A 1 112 ? 19.481 -2.439 -4.434 1.00 55.91 112 SER A O 1
ATOM 897 N N . SER A 1 113 ? 17.277 -2.639 -4.698 1.00 54.16 113 SER A N 1
ATOM 898 C CA . SER A 1 113 ? 17.383 -3.229 -6.034 1.00 54.16 113 SER A CA 1
ATOM 89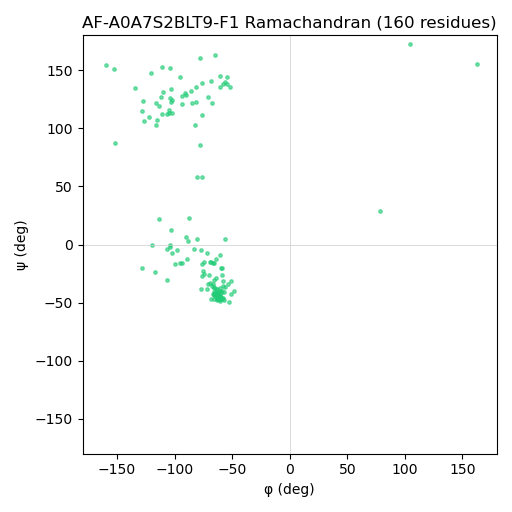9 C C . SER A 1 113 ? 17.650 -2.213 -7.148 1.00 54.16 113 SER A C 1
ATOM 901 O O . SER A 1 113 ? 18.034 -2.639 -8.233 1.00 54.16 113 SER A O 1
ATOM 903 N N . LEU A 1 114 ? 17.435 -0.913 -6.909 1.00 51.62 114 LEU A N 1
ATOM 904 C CA . LEU A 1 114 ? 17.615 0.150 -7.910 1.00 51.62 114 LEU A CA 1
ATOM 905 C C . LEU A 1 114 ? 18.706 1.164 -7.536 1.00 51.62 114 LEU A C 1
ATOM 907 O O . LEU A 1 114 ? 19.265 1.800 -8.428 1.00 51.62 114 LEU A O 1
ATOM 911 N N . GLU A 1 115 ? 19.037 1.313 -6.251 1.00 53.66 115 GLU A N 1
ATOM 912 C CA . GLU A 1 115 ? 20.050 2.272 -5.802 1.00 53.66 115 GLU A CA 1
ATOM 913 C C . GLU A 1 115 ? 21.429 1.604 -5.698 1.00 53.66 115 GLU A C 1
ATOM 915 O O . GLU A 1 115 ? 21.615 0.644 -4.953 1.00 53.66 115 GLU A O 1
ATOM 920 N N . GLN A 1 116 ? 22.418 2.121 -6.438 1.00 57.97 116 GLN A N 1
ATOM 921 C CA . GLN A 1 116 ? 23.824 1.695 -6.329 1.00 57.97 116 GLN A CA 1
ATOM 922 C C . GLN A 1 116 ? 24.437 2.000 -4.948 1.00 57.97 116 GLN A C 1
ATOM 924 O O . GLN A 1 116 ? 25.484 1.445 -4.621 1.00 57.97 116 GLN A O 1
ATOM 929 N N . ASP A 1 117 ? 23.768 2.817 -4.125 1.00 66.44 117 ASP A N 1
ATOM 930 C CA . ASP A 1 117 ? 24.212 3.221 -2.793 1.00 66.44 117 ASP A CA 1
ATOM 931 C C . ASP A 1 117 ? 23.260 2.722 -1.697 1.00 66.44 117 ASP A C 1
ATOM 933 O O . ASP A 1 117 ? 22.219 3.319 -1.419 1.00 66.44 117 ASP A O 1
ATOM 937 N N . ALA A 1 118 ? 23.666 1.664 -0.990 1.00 68.75 118 ALA A N 1
ATOM 938 C CA . ALA A 1 118 ? 22.940 1.136 0.171 1.00 68.75 118 ALA A CA 1
ATOM 939 C C . ALA A 1 118 ? 22.651 2.216 1.240 1.00 68.75 118 ALA A C 1
ATOM 941 O O . ALA A 1 118 ? 21.585 2.229 1.851 1.00 68.75 118 ALA A O 1
ATOM 942 N N . MET A 1 119 ? 23.568 3.176 1.406 1.00 75.00 119 MET A N 1
ATOM 943 C CA . MET A 1 119 ? 23.433 4.290 2.352 1.00 75.00 119 MET A CA 1
ATOM 944 C C . MET A 1 119 ? 22.296 5.264 1.987 1.00 75.00 119 MET A C 1
ATOM 946 O O . MET A 1 119 ? 21.645 5.819 2.878 1.00 75.00 119 MET A O 1
ATOM 950 N N . SER A 1 120 ? 22.046 5.468 0.689 1.00 74.06 120 SER A N 1
ATOM 951 C CA . SER A 1 120 ? 20.943 6.306 0.200 1.00 74.06 120 SER A CA 1
ATOM 952 C C . SER A 1 120 ? 19.594 5.654 0.514 1.00 74.06 120 SER A C 1
ATOM 954 O O . SER A 1 120 ? 18.728 6.279 1.133 1.00 74.06 120 SER A O 1
ATOM 956 N N . SER A 1 121 ? 19.470 4.352 0.234 1.00 77.81 121 SER A N 1
ATOM 957 C CA . SER A 1 121 ? 18.271 3.570 0.547 1.00 77.81 121 SER A CA 1
ATOM 958 C C . SER A 1 121 ? 17.951 3.552 2.049 1.00 77.81 121 SER A C 1
ATOM 960 O O . SER A 1 121 ? 16.792 3.699 2.438 1.00 77.81 121 SER A O 1
ATOM 962 N N . ASP A 1 122 ? 18.956 3.415 2.919 1.00 83.69 122 ASP A N 1
ATOM 963 C CA . ASP A 1 122 ? 18.750 3.458 4.374 1.00 83.69 122 ASP A CA 1
ATOM 964 C C . ASP A 1 122 ? 18.284 4.837 4.854 1.00 83.69 122 ASP A C 1
ATOM 966 O O . ASP A 1 122 ? 17.372 4.940 5.682 1.00 83.69 122 ASP A O 1
ATOM 970 N N . SER A 1 123 ? 18.861 5.906 4.296 1.00 88.00 123 SER A N 1
ATOM 971 C CA . SER A 1 123 ? 18.458 7.281 4.609 1.00 88.00 123 SER A CA 1
ATOM 972 C C . SER A 1 123 ? 16.999 7.536 4.214 1.00 88.00 123 SER A C 1
ATOM 974 O O . SER A 1 123 ? 16.236 8.109 4.996 1.00 88.00 123 SER A O 1
ATOM 976 N N . HIS A 1 124 ? 16.583 7.053 3.040 1.00 89.50 124 HIS A N 1
ATOM 977 C CA . HIS A 1 124 ? 15.203 7.144 2.553 1.00 89.50 124 HIS A CA 1
ATOM 978 C C . HIS A 1 124 ? 14.219 6.348 3.420 1.00 89.50 124 HIS A C 1
ATOM 980 O O . HIS A 1 124 ? 13.150 6.853 3.786 1.00 89.50 124 HIS A O 1
ATOM 986 N N . ASN A 1 125 ? 14.591 5.129 3.816 1.00 90.75 125 ASN A N 1
ATOM 987 C CA . ASN A 1 125 ? 13.784 4.293 4.708 1.00 90.75 125 ASN A CA 1
ATOM 988 C C . ASN A 1 125 ? 13.598 4.950 6.078 1.00 90.75 125 ASN A C 1
ATOM 990 O O . ASN A 1 125 ? 12.487 4.971 6.611 1.00 90.75 125 ASN A O 1
ATOM 994 N N . LEU A 1 126 ? 14.666 5.527 6.639 1.00 91.94 126 LEU A N 1
ATOM 995 C CA . LEU A 1 126 ? 14.605 6.228 7.917 1.00 91.94 126 LEU A CA 1
ATOM 996 C C . LEU A 1 126 ? 13.742 7.492 7.822 1.00 91.94 126 LEU A C 1
ATOM 998 O O . LEU A 1 126 ? 12.915 7.730 8.703 1.00 91.94 126 LEU A O 1
ATOM 1002 N N . ALA A 1 127 ? 13.879 8.270 6.746 1.00 92.75 127 ALA A N 1
ATOM 1003 C CA . ALA A 1 127 ? 13.025 9.429 6.493 1.00 92.75 127 ALA A CA 1
ATOM 1004 C C . ALA A 1 127 ? 11.544 9.022 6.400 1.00 92.75 127 ALA A C 1
ATOM 1006 O O . ALA A 1 127 ? 10.698 9.609 7.079 1.00 92.75 127 ALA A O 1
ATOM 1007 N N . THR A 1 128 ? 11.244 7.967 5.637 1.00 94.31 128 THR A N 1
ATOM 1008 C CA . THR A 1 128 ? 9.897 7.388 5.520 1.00 94.31 128 THR A CA 1
ATOM 1009 C C . THR A 1 128 ? 9.362 6.966 6.894 1.00 94.31 128 THR A C 1
ATOM 1011 O O . THR A 1 128 ? 8.247 7.334 7.266 1.00 94.31 128 THR A O 1
ATOM 1014 N N . LEU A 1 129 ? 10.161 6.252 7.695 1.00 94.25 129 LEU A N 1
ATOM 1015 C CA . LEU A 1 129 ? 9.781 5.792 9.033 1.00 94.25 129 LEU A CA 1
ATOM 1016 C C . LEU A 1 129 ? 9.458 6.956 9.978 1.00 94.25 129 LEU A C 1
ATOM 1018 O O . LEU A 1 129 ? 8.435 6.932 10.669 1.00 94.25 129 LEU A O 1
ATOM 1022 N N . LEU A 1 130 ? 10.317 7.978 10.011 1.00 93.81 130 LEU A N 1
ATOM 1023 C CA . LEU A 1 130 ? 10.118 9.163 10.844 1.00 93.81 130 LEU A CA 1
ATOM 1024 C C . LEU A 1 130 ? 8.848 9.920 10.439 1.00 93.81 130 LEU A C 1
ATOM 1026 O O . LEU A 1 130 ? 8.075 10.320 11.311 1.00 93.81 130 LEU A O 1
ATOM 1030 N N . LEU A 1 131 ? 8.594 10.064 9.136 1.00 92.38 131 LEU A N 1
ATOM 1031 C CA . LEU A 1 131 ? 7.389 10.714 8.621 1.00 92.38 131 LEU A CA 1
ATOM 1032 C C . LEU A 1 131 ? 6.117 9.937 8.953 1.00 92.38 131 LEU A C 1
ATOM 1034 O O . LEU A 1 131 ? 5.154 10.532 9.436 1.00 92.38 131 LEU A O 1
ATOM 1038 N N . VAL A 1 132 ? 6.105 8.620 8.733 1.00 91.56 132 VAL A N 1
ATOM 1039 C CA . VAL A 1 132 ? 4.964 7.760 9.082 1.00 91.56 132 VAL A CA 1
ATOM 1040 C C . VAL A 1 132 ? 4.658 7.880 10.576 1.00 91.56 132 VAL A C 1
ATOM 1042 O O . VAL A 1 132 ? 3.507 8.115 10.952 1.00 91.56 132 VAL A O 1
ATOM 1045 N N . ARG A 1 133 ? 5.692 7.821 11.426 1.00 90.75 133 ARG A N 1
ATOM 1046 C CA . ARG A 1 133 ? 5.551 7.984 12.877 1.00 90.75 133 ARG A CA 1
ATOM 1047 C C . ARG A 1 133 ? 4.970 9.348 13.253 1.00 90.75 133 ARG A C 1
ATOM 1049 O O . ARG A 1 133 ? 4.047 9.399 14.065 1.00 90.75 133 ARG A O 1
ATOM 1056 N N . ASP A 1 134 ? 5.475 10.435 12.674 1.00 89.62 134 ASP A N 1
ATOM 1057 C CA . ASP A 1 134 ? 4.970 11.789 12.937 1.00 89.62 134 ASP A CA 1
ATOM 1058 C C . ASP A 1 134 ? 3.501 11.943 12.503 1.00 89.62 134 ASP A C 1
ATOM 1060 O O . ASP A 1 134 ? 2.653 12.431 13.256 1.00 89.62 134 ASP A O 1
ATOM 1064 N N . LEU A 1 135 ? 3.154 11.438 11.316 1.00 86.88 135 LEU A N 1
ATOM 1065 C CA . LEU A 1 135 ? 1.789 11.474 10.790 1.00 86.88 135 LEU A CA 1
ATOM 1066 C C . LEU A 1 135 ? 0.805 10.678 11.660 1.00 86.88 135 LEU A C 1
ATOM 1068 O O . LEU A 1 135 ? -0.323 11.136 11.887 1.00 86.88 135 LEU A O 1
ATOM 1072 N N . HIS A 1 136 ? 1.220 9.529 12.197 1.00 81.00 136 HIS A N 1
ATOM 1073 C CA . HIS A 1 136 ? 0.425 8.768 13.165 1.00 81.00 136 HIS A CA 1
ATOM 1074 C C . HIS A 1 136 ? 0.268 9.502 14.498 1.00 81.00 136 HIS A C 1
ATOM 1076 O O . HIS A 1 136 ? -0.841 9.553 15.042 1.00 81.00 136 HIS A O 1
ATOM 1082 N N . GLN A 1 137 ? 1.336 10.112 15.019 1.00 78.81 137 GLN A N 1
ATOM 1083 C CA . GLN A 1 137 ? 1.303 10.850 16.286 1.00 78.81 137 GLN A CA 1
ATOM 1084 C C . GLN A 1 137 ? 0.372 12.066 16.219 1.00 78.81 137 GLN A C 1
ATOM 1086 O O . GLN A 1 137 ? -0.473 12.249 17.103 1.00 78.81 137 GLN A O 1
ATOM 1091 N N . ILE A 1 138 ? 0.453 12.855 15.145 1.00 71.38 138 ILE A N 1
ATOM 1092 C CA . ILE A 1 138 ? -0.392 14.038 14.945 1.00 71.38 138 ILE A CA 1
ATOM 1093 C C . ILE A 1 138 ? -1.868 13.648 14.847 1.00 71.38 138 ILE A C 1
ATOM 1095 O O . ILE A 1 138 ? -2.710 14.232 15.538 1.00 71.38 138 ILE A O 1
ATOM 1099 N N . LYS A 1 139 ? -2.210 12.639 14.035 1.00 67.00 139 LYS A N 1
ATOM 1100 C CA . LYS A 1 139 ? -3.614 12.229 13.858 1.00 67.00 139 LYS A CA 1
ATOM 1101 C C . LYS A 1 139 ? -4.189 11.563 15.115 1.00 67.00 139 LYS A C 1
ATOM 1103 O O . LYS A 1 139 ? -5.359 11.797 15.435 1.00 67.00 139 LYS A O 1
ATOM 1108 N N . THR A 1 140 ? -3.377 10.841 15.890 1.00 66.62 140 THR A N 1
ATOM 1109 C CA . THR A 1 140 ? -3.780 10.313 17.208 1.00 66.62 140 THR A CA 1
ATOM 1110 C C . THR A 1 140 ? -4.068 11.449 18.194 1.00 66.62 140 THR A C 1
ATOM 1112 O O . THR A 1 140 ? -5.096 11.440 18.874 1.00 66.62 140 THR A O 1
ATOM 1115 N N . ALA A 1 141 ? -3.211 12.47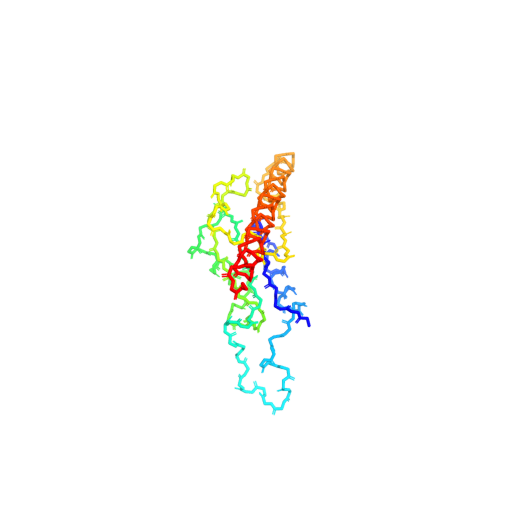3 18.242 1.00 71.19 141 ALA A N 1
ATOM 1116 C CA . ALA A 1 141 ? -3.409 13.639 19.101 1.00 71.19 141 ALA A CA 1
ATOM 1117 C C . ALA A 1 141 ? -4.669 14.440 18.724 1.00 71.19 141 ALA A C 1
ATOM 1119 O O . ALA A 1 141 ? -5.435 14.840 19.604 1.00 71.19 141 ALA A O 1
ATOM 1120 N N . VAL A 1 142 ? -4.929 14.636 17.426 1.00 71.50 142 VAL A N 1
ATOM 1121 C CA . VAL A 1 142 ? -6.149 15.305 16.935 1.00 71.50 142 VAL A CA 1
ATOM 1122 C C . VAL A 1 142 ? -7.402 14.502 17.289 1.00 71.50 142 VAL A C 1
ATOM 1124 O O . VAL A 1 142 ? -8.381 15.080 17.764 1.00 71.50 142 VAL A O 1
ATOM 1127 N N . SER A 1 143 ? -7.374 13.179 17.112 1.00 69.19 143 SER A N 1
ATOM 1128 C CA . SER A 1 143 ? -8.506 12.298 17.434 1.00 69.19 143 SER A CA 1
ATOM 1129 C C . SER A 1 143 ? -8.835 12.324 18.929 1.00 69.19 143 SER A C 1
ATOM 1131 O O . SER A 1 143 ? -9.997 12.497 19.300 1.00 69.19 143 SER A O 1
ATOM 1133 N N . ARG A 1 144 ? -7.811 12.285 19.795 1.00 72.44 144 ARG A N 1
ATOM 1134 C CA . ARG A 1 144 ? -7.968 12.449 21.252 1.00 72.44 144 ARG A CA 1
ATOM 1135 C C . ARG A 1 144 ? -8.577 13.805 21.618 1.00 72.44 144 ARG A C 1
ATOM 1137 O O . ARG A 1 144 ? -9.510 13.854 22.416 1.00 72.44 144 ARG A O 1
ATOM 1144 N N . LYS A 1 145 ? -8.115 14.900 20.998 1.00 71.31 145 LYS A N 1
ATOM 1145 C CA . LYS A 1 145 ? -8.682 16.248 21.212 1.00 71.31 145 LYS A CA 1
ATOM 1146 C C . LYS A 1 145 ? -10.151 16.336 20.782 1.00 71.31 145 LYS A C 1
ATOM 1148 O O . LYS A 1 145 ? -10.965 16.886 21.522 1.00 71.31 145 LYS A O 1
ATOM 1153 N N . LYS A 1 146 ? -10.512 15.768 19.625 1.00 70.94 146 LYS A N 1
ATOM 1154 C CA . LYS A 1 146 ? -11.908 15.717 19.151 1.00 70.94 146 LYS A CA 1
ATOM 1155 C C . LYS A 1 146 ? -12.802 14.917 20.102 1.00 70.94 146 LYS A C 1
ATOM 1157 O O . LYS A 1 146 ? -13.897 15.372 20.424 1.00 70.94 146 LYS A O 1
ATOM 1162 N N . MET A 1 147 ? -12.336 13.763 20.581 1.00 72.81 147 MET A N 1
ATOM 1163 C CA . MET A 1 147 ? -13.082 12.933 21.533 1.00 72.81 147 MET A CA 1
ATOM 1164 C C . MET A 1 147 ? -13.303 13.659 22.868 1.00 72.81 147 MET A C 1
ATOM 1166 O O . MET A 1 147 ? -14.439 13.744 23.331 1.00 72.81 147 MET A O 1
ATOM 1170 N N . ALA A 1 148 ? -12.257 14.273 23.431 1.00 75.06 148 ALA A N 1
ATOM 1171 C CA . ALA A 1 148 ? -12.361 15.070 24.654 1.00 75.06 148 ALA A CA 1
ATOM 1172 C C . ALA A 1 148 ? -13.345 16.248 24.506 1.00 75.06 148 ALA A C 1
ATOM 1174 O O . ALA A 1 148 ? -14.147 16.511 25.402 1.00 75.06 148 ALA A O 1
ATOM 1175 N N . SER A 1 149 ? -13.339 16.922 23.349 1.00 80.12 149 SER A N 1
ATOM 1176 C CA . SER A 1 149 ? -14.277 18.010 23.050 1.00 80.12 149 SER A CA 1
ATOM 1177 C C . SER A 1 149 ? -15.735 17.532 22.989 1.00 80.12 149 SER A C 1
ATOM 1179 O O . SER A 1 149 ? -16.604 18.176 23.575 1.00 80.12 149 SER A O 1
ATOM 1181 N N . ARG A 1 150 ? -16.009 16.378 22.360 1.00 76.00 150 ARG A N 1
ATOM 1182 C CA . ARG A 1 150 ? -17.362 15.789 22.292 1.00 76.00 150 ARG A CA 1
ATOM 1183 C C . ARG A 1 150 ? -17.892 15.379 23.666 1.00 76.00 150 ARG A C 1
ATOM 1185 O O . ARG A 1 150 ? -19.051 15.651 23.963 1.00 76.00 150 ARG A O 1
ATOM 1192 N N . ILE A 1 151 ? -17.048 14.775 24.506 1.00 77.62 151 ILE A N 1
ATOM 1193 C CA . ILE A 1 151 ? -17.409 14.400 25.883 1.00 77.62 151 ILE A CA 1
ATOM 1194 C C . ILE A 1 151 ? -17.746 15.654 26.701 1.00 77.62 151 ILE A C 1
ATOM 1196 O O . ILE A 1 151 ? -18.789 15.706 27.350 1.00 77.62 151 ILE A O 1
ATOM 1200 N N . SER A 1 152 ? -16.914 16.699 26.612 1.00 77.00 152 SER A N 1
ATOM 1201 C CA . SER A 1 152 ? -17.168 17.974 27.294 1.00 77.00 152 SER A CA 1
ATOM 1202 C C . SER A 1 152 ? -18.478 18.631 26.843 1.00 77.00 152 SER A C 1
ATOM 1204 O O . SER A 1 152 ? -19.219 19.153 27.674 1.00 77.00 152 SER A O 1
ATOM 1206 N N . LEU A 1 153 ? -18.793 18.582 25.544 1.00 75.81 153 LEU A N 1
ATOM 1207 C CA . LEU A 1 153 ? -20.044 19.121 25.010 1.00 75.81 153 LEU A CA 1
ATOM 1208 C C . LEU A 1 153 ? -21.267 18.334 25.517 1.00 75.81 153 LEU A C 1
ATOM 1210 O O . LEU A 1 153 ? -22.244 18.945 25.940 1.00 75.81 153 LEU A O 1
ATOM 1214 N N . GLY A 1 154 ? -21.194 16.999 25.543 1.00 70.81 154 GLY A N 1
ATOM 1215 C CA . GLY A 1 154 ? -22.272 16.135 26.042 1.00 70.81 154 GLY A CA 1
ATOM 1216 C C . GLY A 1 154 ? -22.565 16.307 27.540 1.00 70.81 154 GLY A C 1
ATOM 1217 O O . GLY A 1 154 ? -23.732 16.334 27.932 1.00 70.81 154 GLY A O 1
ATOM 1218 N N . LEU A 1 155 ? -21.524 16.502 28.360 1.00 69.12 155 LEU A N 1
ATOM 1219 C CA . LEU A 1 155 ? -21.646 16.817 29.793 1.00 69.12 155 LEU A CA 1
ATOM 1220 C C . LEU A 1 155 ? -22.318 18.178 30.029 1.00 69.12 155 LEU A C 1
ATOM 1222 O O . LEU A 1 155 ? -23.214 18.289 30.861 1.00 69.12 155 LEU A O 1
ATOM 1226 N N . LYS A 1 156 ? -21.936 19.207 29.258 1.00 71.06 156 LYS A N 1
ATOM 1227 C CA . LYS A 1 156 ? -22.550 20.545 29.342 1.00 71.06 156 LYS A CA 1
ATOM 1228 C C . LYS A 1 156 ? -24.015 20.559 28.908 1.00 71.06 156 LYS A C 1
ATOM 1230 O O . LYS A 1 156 ? -24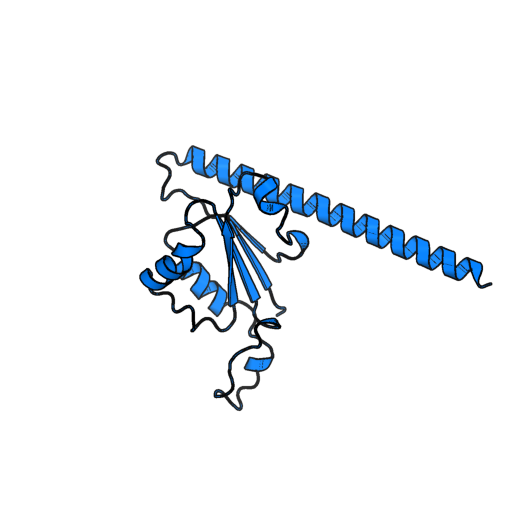.776 21.381 29.403 1.00 71.06 156 LYS A O 1
ATOM 1235 N N . MET A 1 157 ? -24.407 19.688 27.977 1.00 65.38 157 MET A N 1
ATOM 1236 C CA . MET A 1 157 ? -25.807 19.556 27.571 1.00 65.38 157 MET A CA 1
ATOM 1237 C C . MET A 1 157 ? -26.658 18.892 28.656 1.00 65.38 157 MET A C 1
ATOM 1239 O O . MET A 1 157 ? -27.769 19.352 28.879 1.00 65.38 157 MET A O 1
ATOM 1243 N N . HIS A 1 158 ? -26.140 17.886 29.371 1.00 60.78 158 HIS A N 1
ATOM 1244 C CA . HIS A 1 158 ? -26.872 17.255 30.480 1.00 60.78 158 HIS A CA 1
ATOM 1245 C C . HIS A 1 158 ? -27.099 18.209 31.662 1.00 60.78 158 HIS A C 1
ATOM 1247 O O . HIS A 1 158 ? -28.181 18.217 32.228 1.00 60.78 158 HIS A O 1
ATOM 1253 N N . GLN A 1 159 ? -26.134 19.079 31.975 1.00 57.41 159 GLN A N 1
ATOM 1254 C CA . GLN A 1 159 ? -26.263 20.084 33.047 1.00 57.41 159 GLN A CA 1
ATOM 1255 C C . GLN A 1 159 ? -27.224 21.243 32.732 1.00 57.41 159 GLN A C 1
ATOM 1257 O O . GLN A 1 159 ? -27.444 22.097 33.583 1.00 57.41 159 GLN A O 1
ATOM 1262 N N . LYS A 1 160 ? -27.741 21.330 31.502 1.00 56.16 160 LYS A N 1
ATOM 1263 C CA . LYS A 1 160 ? -28.648 22.402 31.059 1.00 56.16 160 LYS A CA 1
ATOM 1264 C C . LYS A 1 160 ? -30.110 21.955 30.959 1.00 56.16 160 LYS A C 1
ATOM 1266 O O . LYS A 1 160 ? -30.945 22.756 30.550 1.00 56.16 160 LYS A O 1
ATOM 1271 N N . VAL A 1 161 ? -30.377 20.676 31.229 1.00 55.62 161 VAL A N 1
ATOM 1272 C CA . VAL A 1 161 ? -31.705 20.043 31.137 1.00 55.62 161 VAL A CA 1
ATOM 1273 C C . VAL A 1 161 ? -32.292 19.766 32.535 1.00 55.62 161 VAL A C 1
ATOM 1275 O O . VAL A 1 161 ? -33.449 19.369 32.634 1.00 55.62 161 VAL A O 1
ATOM 1278 N N . GLU A 1 162 ? -31.533 20.042 33.599 1.00 45.50 162 GLU A N 1
ATOM 1279 C CA . GLU A 1 162 ? -32.012 20.170 34.988 1.00 45.50 162 GLU A CA 1
ATOM 1280 C C . GLU A 1 162 ? -32.193 21.648 35.357 1.00 45.50 162 GLU A C 1
ATOM 1282 O O . GLU A 1 162 ? -33.163 21.952 36.086 1.00 45.50 162 GLU A O 1
#

Sequence (162 aa):
SEREKILICGWRRDIRDTLVHLNGTVAQPASKVDNKNPEKGGGSPDELSEVWILTDRVPVEDRDAFLLNEGLDLDGLDRIEIKHRFGNTAVRRSFENLPMHEFTSVLIFSESSLEQDAMSSDSHNLATLLLVRDLHQIKTAVSRKKMASRISLGLKMHQKVE

Organism: NCBI:txid3111310

Foldseek 3Di:
DAAAEEEEEDDDPCVLVVLVVCLVPGDAFPVCPPPPDCPVQARDPVRAHEYEYEEQPDDQVCVVVVSVVVPRDQVPRRRYDYHYAYDQLLDLVSCPPPPLQRHPYYHYDQPVVPDPDSVVSVVSSVSSVVSSVVVNVVVVVVVVVVVVVVVVVVVVVVVVVD

Nearest PDB structures (foldseek):
  6o7c-assembly1_A  TM=9.422E-01  e=1.417E-10  Lotus japonicus
  6o7a-assembly1_D  TM=9.318E-01  e=7.873E-10  Lotus japonicus
  6o7a-assembly1_B  TM=9.397E-01  e=3.394E-09  Lotus japonicus
  7vm8-assembly1_A  TM=9.345E-01  e=1.886E-08  Medicago truncatula

InterPro domains:
  IPR044849 Ion channel CASTOR/POLLUX/SYM8-like [PTHR31563] (3-141)

pLDDT: mean 83.23, std 14.53, range [45.5, 97.88]

Solvent-accessible surface area (backbone atoms only — not comparable to full-atom values): 9397 Å² total; per-residue (Å²): 116,72,76,49,30,35,38,34,33,48,78,50,100,57,46,60,60,51,51,54,48,46,43,73,67,54,41,71,24,77,80,62,69,60,85,86,54,79,89,69,70,66,49,56,78,92,47,37,17,38,40,33,38,33,21,63,86,60,58,69,90,49,46,63,59,52,41,42,74,73,70,45,64,72,87,73,50,70,24,43,44,83,42,80,41,74,26,49,63,67,40,73,76,54,49,69,89,48,69,64,85,65,44,76,44,77,48,78,51,71,49,59,91,78,45,95,45,64,70,57,37,51,52,43,48,51,44,24,51,53,50,54,51,50,56,43,51,53,51,52,53,52,51,52,51,54,52,54,51,51,52,53,52,55,54,58,53,58,71,71,76,115

Radius of gyration: 19.94 Å; Cα contacts (8 Å, |Δi|>4): 202; ch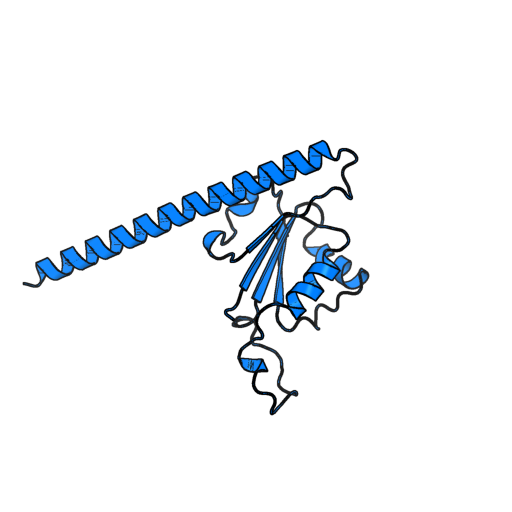ains: 1; bounding box: 56×48×51 Å

Mean predicted aligned error: 9.14 Å

Secondary structure (DSSP, 8-state):
----EEEEES--TTHHHHHHHHHHHSPPPGGG--TT-GGG----GGGSEEEEEEESSS-HHHHHHHHHHTT--STT--SEEEEEEE--TT-GGGGTTS-GGG-SEEEE---TTT-S-HHHHHHHHHHHHHHHHHHHHHHHHHHHHHHHHHHHHHHHHHTT--